Protein AF-A0A2K3KXH8-F1 (afdb_monomer_lite)

Foldseek 3Di:
DDDDPDDDDDQAADQDPVRRVVSNVPGDVVVVVVQQDQVHEEDEDEDEDPDDDDPVRVVVSVVSCVVRNRNYDDHDDDDYDYHYHD

Structure (mmCIF, N/CA/C/O backbone):
data_AF-A0A2K3KXH8-F1
#
_entry.id   AF-A0A2K3KXH8-F1
#
loop_
_atom_site.group_PDB
_atom_site.id
_atom_site.type_symbol
_atom_site.label_atom_id
_atom_site.label_alt_id
_atom_site.label_comp_id
_atom_site.label_asym_id
_atom_site.label_entity_id
_atom_site.label_seq_id
_atom_site.pdbx_PDB_ins_code
_atom_site.Cartn_x
_atom_site.Cartn_y
_atom_site.Cartn_z
_atom_site.occupancy
_atom_site.B_iso_or_equiv
_atom_site.auth_seq_id
_atom_site.auth_comp_id
_atom_site.auth_asym_id
_atom_site.auth_atom_id
_atom_site.pdbx_PDB_model_num
ATOM 1 N N . GLY A 1 1 ? -4.184 -31.893 9.162 1.00 65.75 1 GLY A N 1
ATOM 2 C CA . GLY A 1 1 ? -3.558 -31.228 8.001 1.00 65.75 1 GLY A CA 1
ATOM 3 C C . GLY A 1 1 ? -3.480 -29.740 8.269 1.00 65.75 1 GLY A C 1
ATOM 4 O O . GLY A 1 1 ? -4.325 -29.247 9.005 1.00 65.75 1 GLY A O 1
ATOM 5 N N . ILE A 1 2 ? -2.473 -29.049 7.734 1.00 74.00 2 ILE A N 1
ATOM 6 C CA . ILE A 1 2 ? -2.325 -27.590 7.872 1.00 74.00 2 ILE A CA 1
ATOM 7 C C . ILE A 1 2 ? -3.217 -26.903 6.826 1.00 74.00 2 ILE A C 1
ATOM 9 O O . ILE A 1 2 ? -3.201 -27.295 5.662 1.00 74.00 2 ILE A O 1
ATOM 13 N N . LEU A 1 3 ? -3.996 -25.901 7.247 1.00 82.50 3 LEU A N 1
ATOM 14 C CA . LEU A 1 3 ? -4.824 -25.051 6.383 1.00 82.50 3 LEU A CA 1
ATOM 15 C C . LEU A 1 3 ? -4.170 -23.670 6.267 1.00 82.50 3 LEU A C 1
ATOM 17 O O . LEU A 1 3 ? -3.890 -23.035 7.282 1.00 82.50 3 LEU A O 1
ATOM 21 N N . VAL A 1 4 ? -3.941 -23.206 5.039 1.00 85.56 4 VAL A N 1
ATOM 22 C CA . VAL A 1 4 ? -3.351 -21.890 4.753 1.00 85.56 4 VAL A CA 1
ATOM 23 C C . VAL A 1 4 ? -4.442 -20.964 4.220 1.00 85.56 4 VAL A C 1
ATOM 25 O O . VAL A 1 4 ? -5.117 -21.299 3.251 1.00 85.56 4 VAL A O 1
ATOM 28 N N . LYS A 1 5 ? -4.621 -19.800 4.860 1.00 84.38 5 LYS A N 1
ATOM 29 C CA . LYS A 1 5 ? -5.622 -18.787 4.470 1.00 84.38 5 LYS A CA 1
ATOM 30 C C . LYS A 1 5 ? -5.183 -17.965 3.252 1.00 84.38 5 LYS A C 1
ATOM 32 O O . LYS A 1 5 ? -6.025 -17.509 2.488 1.00 84.38 5 LYS A O 1
ATOM 37 N N . GLY A 1 6 ? -3.876 -17.782 3.083 1.00 77.88 6 GLY A N 1
ATOM 38 C CA . GLY A 1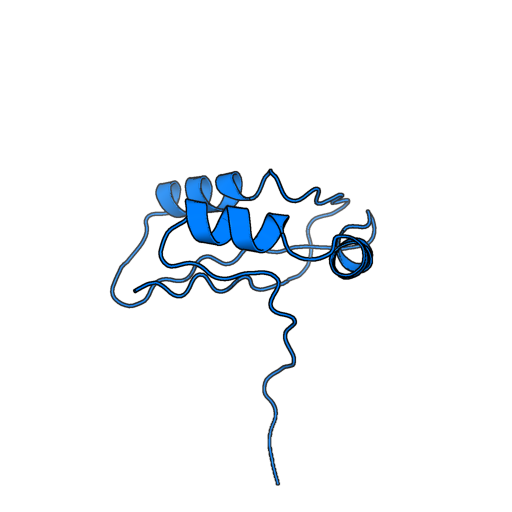 6 ? -3.288 -17.039 1.977 1.00 77.88 6 GLY A CA 1
ATOM 39 C C . GLY A 1 6 ? -1.777 -16.906 2.126 1.00 77.88 6 GLY A C 1
ATOM 40 O O . GLY A 1 6 ? -1.228 -17.154 3.200 1.00 77.88 6 GLY A O 1
ATOM 41 N N . MET A 1 7 ? -1.128 -16.518 1.034 1.00 79.56 7 MET A N 1
ATOM 42 C CA . MET A 1 7 ? 0.280 -16.135 0.996 1.00 79.56 7 MET A CA 1
ATOM 43 C C . MET A 1 7 ? 0.344 -14.652 0.649 1.00 79.56 7 MET A C 1
ATOM 45 O O . MET A 1 7 ? -0.355 -14.203 -0.258 1.00 79.56 7 MET A O 1
ATOM 49 N N . TYR A 1 8 ? 1.158 -13.907 1.386 1.00 82.88 8 TYR A N 1
ATOM 50 C CA . TYR A 1 8 ? 1.290 -12.464 1.235 1.00 82.88 8 TYR A CA 1
ATOM 51 C C . TYR A 1 8 ? 2.767 -12.105 1.124 1.00 82.88 8 TYR A C 1
ATOM 53 O O . TYR A 1 8 ? 3.600 -12.694 1.813 1.00 82.88 8 TYR A O 1
ATOM 61 N N . GLU A 1 9 ? 3.073 -11.132 0.272 1.00 84.44 9 GLU A N 1
ATOM 62 C CA . GLU A 1 9 ? 4.387 -10.500 0.203 1.00 84.44 9 GLU A CA 1
ATOM 63 C C . GLU A 1 9 ? 4.313 -9.164 0.948 1.00 84.44 9 GLU A C 1
ATOM 65 O O . GLU A 1 9 ? 3.489 -8.309 0.622 1.00 84.44 9 GLU A O 1
ATOM 70 N N . LEU A 1 10 ? 5.131 -9.008 1.990 1.00 89.12 10 LEU A N 1
ATOM 71 C CA . LEU A 1 10 ? 5.194 -7.778 2.774 1.00 89.12 10 LEU A CA 1
ATOM 72 C C . LEU A 1 10 ? 6.189 -6.816 2.117 1.00 89.12 10 LEU A C 1
ATOM 74 O O . LEU A 1 10 ? 7.375 -7.126 2.025 1.00 89.12 10 LEU A O 1
ATOM 78 N N . TRP A 1 11 ? 5.703 -5.660 1.663 1.00 89.75 11 TRP A N 1
ATOM 79 C CA . TRP A 1 11 ? 6.543 -4.621 1.048 1.00 89.75 11 TRP A CA 1
ATOM 80 C C . TRP A 1 11 ? 7.058 -3.582 2.047 1.00 89.75 11 TRP A C 1
ATOM 82 O O . TRP A 1 11 ? 7.983 -2.850 1.723 1.00 89.75 11 TRP A O 1
ATOM 92 N N . GLY A 1 12 ? 6.469 -3.486 3.238 1.00 90.00 12 GLY A N 1
ATOM 93 C CA . GLY A 1 12 ? 6.920 -2.562 4.272 1.00 90.00 12 GLY A CA 1
ATOM 94 C C . GLY A 1 12 ? 6.022 -2.567 5.504 1.00 90.00 12 GLY A C 1
ATOM 95 O O . GLY A 1 12 ? 4.889 -3.048 5.459 1.00 90.00 12 GLY A O 1
ATOM 96 N N . GLU A 1 13 ? 6.551 -2.023 6.592 1.00 91.38 13 GLU A N 1
ATOM 97 C CA . GLU A 1 13 ? 5.904 -1.861 7.896 1.00 91.38 13 GLU A CA 1
ATOM 98 C C . GLU A 1 13 ? 6.442 -0.599 8.588 1.00 91.38 13 GLU A C 1
ATOM 100 O O . GLU A 1 13 ? 7.505 -0.098 8.220 1.00 91.38 13 GLU A O 1
ATOM 105 N N . GLY A 1 14 ? 5.714 -0.076 9.575 1.00 90.56 14 GLY A N 1
ATOM 106 C CA . GLY A 1 14 ? 6.128 1.092 10.352 1.00 90.56 14 GLY A CA 1
ATOM 107 C C . GLY A 1 14 ? 5.140 1.401 11.474 1.00 90.56 14 GLY A C 1
ATOM 108 O O . GLY A 1 14 ? 3.967 1.037 11.378 1.00 90.56 14 GLY A O 1
ATOM 109 N N . GLY A 1 15 ? 5.611 2.059 12.536 1.00 86.88 15 GLY A N 1
ATOM 110 C CA . GLY A 1 15 ? 4.767 2.546 13.633 1.00 86.88 15 GLY A CA 1
ATOM 111 C C . GLY A 1 15 ? 4.100 3.889 13.321 1.00 86.88 15 GLY A C 1
ATOM 112 O O . GLY A 1 15 ? 3.120 4.263 13.958 1.00 86.88 15 GLY A O 1
ATOM 113 N N . SER A 1 16 ? 4.601 4.601 12.310 1.00 86.88 16 SER A N 1
ATOM 114 C CA . SER A 1 16 ? 3.994 5.804 11.740 1.00 86.88 16 SER A CA 1
ATOM 115 C C . SER A 1 16 ? 3.798 5.665 10.230 1.00 86.88 16 SER A C 1
ATOM 117 O O . SER A 1 16 ? 4.353 4.774 9.580 1.00 86.88 16 SER A O 1
ATOM 119 N N . TYR A 1 17 ? 2.997 6.562 9.654 1.00 84.81 17 TYR A N 1
ATOM 120 C CA . TYR A 1 17 ? 2.797 6.606 8.208 1.00 84.81 17 TYR A CA 1
ATOM 121 C C . TYR A 1 17 ? 4.110 6.905 7.465 1.00 84.81 17 TYR A C 1
ATOM 123 O O . TYR A 1 17 ? 4.387 6.311 6.424 1.00 84.81 17 TYR A O 1
ATOM 131 N N . GLU A 1 18 ? 4.935 7.791 8.018 1.00 89.69 18 GLU A N 1
ATOM 132 C CA . GLU A 1 18 ? 6.234 8.175 7.473 1.00 89.69 18 GLU A CA 1
ATOM 133 C C . GLU A 1 18 ? 7.203 6.988 7.460 1.00 89.69 18 GLU A C 1
ATOM 135 O O . GLU A 1 18 ? 7.781 6.694 6.414 1.00 89.69 18 GLU A O 1
ATOM 140 N N . GLU A 1 19 ? 7.304 6.249 8.570 1.00 92.38 19 GLU A N 1
ATOM 141 C CA . GLU A 1 19 ? 8.118 5.028 8.655 1.00 92.38 19 GLU A CA 1
ATOM 142 C C . GLU A 1 19 ? 7.644 3.959 7.664 1.00 92.38 19 GLU A C 1
ATOM 144 O O . GLU A 1 19 ? 8.455 3.372 6.946 1.00 92.38 19 GLU A O 1
ATOM 149 N N . LEU A 1 20 ? 6.327 3.743 7.562 1.00 89.62 20 LEU A N 1
ATOM 150 C CA . LEU A 1 20 ? 5.752 2.809 6.593 1.00 89.62 20 LEU A CA 1
ATOM 151 C C . LEU A 1 20 ? 6.099 3.218 5.155 1.00 89.62 20 LEU A C 1
ATOM 153 O O . LEU A 1 20 ? 6.462 2.376 4.329 1.00 89.62 20 LEU A O 1
ATOM 157 N N . LYS A 1 21 ? 5.994 4.512 4.840 1.00 90.06 21 LYS A N 1
ATOM 158 C CA . LYS A 1 21 ? 6.322 5.049 3.520 1.00 90.06 21 LYS A CA 1
ATOM 159 C C . LYS A 1 21 ? 7.795 4.839 3.184 1.00 90.06 21 LYS A C 1
ATOM 161 O O . LYS A 1 21 ? 8.092 4.364 2.088 1.00 90.06 21 LYS A O 1
ATOM 166 N N . GLU A 1 22 ? 8.702 5.167 4.099 1.00 94.25 22 GLU A N 1
ATOM 167 C CA . GLU A 1 22 ? 10.140 4.942 3.920 1.00 94.25 22 GLU A CA 1
ATOM 168 C C . GLU A 1 22 ? 10.457 3.454 3.737 1.00 94.25 22 GLU A C 1
ATOM 170 O O . GLU A 1 22 ? 11.183 3.093 2.808 1.00 94.25 22 GLU A O 1
ATOM 175 N N . SER A 1 23 ? 9.833 2.585 4.536 1.00 93.31 23 SER A N 1
ATOM 176 C CA . SER A 1 23 ? 9.960 1.129 4.432 1.00 93.31 23 SER A CA 1
ATOM 177 C C . SER A 1 23 ? 9.566 0.625 3.035 1.00 93.31 23 SER A C 1
ATOM 179 O O . SER A 1 23 ? 10.370 -0.021 2.359 1.00 93.31 23 SER A O 1
ATOM 181 N N . ILE A 1 24 ? 8.398 1.034 2.524 1.00 91.06 24 ILE A N 1
ATOM 182 C CA . ILE A 1 24 ? 7.917 0.664 1.178 1.00 91.06 24 ILE A CA 1
ATOM 183 C C . ILE A 1 24 ? 8.829 1.198 0.061 1.00 91.06 24 ILE A C 1
ATOM 185 O O . ILE A 1 24 ? 9.033 0.527 -0.958 1.00 91.06 24 ILE A O 1
ATOM 189 N N . LEU A 1 25 ? 9.362 2.413 0.212 1.00 92.06 25 LEU A N 1
ATOM 190 C CA . LEU A 1 25 ? 10.278 3.006 -0.767 1.00 92.06 25 LEU A CA 1
ATOM 191 C C . LEU A 1 25 ? 11.645 2.311 -0.772 1.00 92.06 25 LEU A C 1
ATOM 193 O O . LEU A 1 25 ? 12.250 2.188 -1.832 1.00 92.06 25 LEU A O 1
ATOM 197 N N . SER A 1 26 ? 12.104 1.822 0.381 1.00 94.38 26 SER A N 1
ATOM 198 C CA . SER A 1 26 ? 13.358 1.070 0.506 1.00 94.38 26 SER A CA 1
ATOM 199 C C . SER A 1 26 ? 13.268 -0.361 -0.040 1.00 94.38 26 SER A C 1
ATOM 201 O O . SER A 1 26 ? 14.287 -0.965 -0.382 1.00 94.38 26 SER A O 1
ATOM 203 N N . TYR A 1 27 ? 12.053 -0.906 -0.147 1.00 92.56 27 TYR A N 1
ATOM 204 C CA . TYR A 1 27 ? 11.824 -2.247 -0.666 1.00 92.56 27 TYR A CA 1
ATOM 205 C C . TYR A 1 27 ? 12.179 -2.337 -2.163 1.00 92.56 27 TYR A C 1
ATOM 207 O O . TYR A 1 27 ? 11.795 -1.439 -2.920 1.00 92.56 27 TYR A O 1
ATOM 215 N N . PRO A 1 28 ? 12.859 -3.404 -2.634 1.00 92.94 28 PRO A N 1
ATOM 216 C CA . PRO A 1 28 ? 13.362 -3.476 -4.006 1.00 92.94 28 PRO A CA 1
ATOM 217 C C . PRO A 1 28 ? 12.278 -3.292 -5.075 1.00 92.94 28 PRO A C 1
ATOM 219 O O . PRO A 1 28 ? 11.278 -4.012 -5.099 1.00 92.94 28 PRO A O 1
ATOM 222 N N . ASP A 1 29 ? 12.497 -2.367 -6.012 1.00 88.69 29 ASP A N 1
ATOM 223 C CA . ASP A 1 29 ? 11.542 -2.099 -7.094 1.00 88.69 29 ASP A CA 1
ATOM 224 C C . ASP A 1 29 ? 11.319 -3.319 -7.987 1.00 88.69 29 ASP A C 1
ATOM 226 O O . ASP A 1 29 ? 10.182 -3.617 -8.333 1.00 88.69 29 ASP A O 1
ATOM 230 N N . GLU A 1 30 ? 12.363 -4.097 -8.271 1.00 90.56 30 GLU A N 1
ATOM 231 C CA . GLU A 1 30 ? 12.281 -5.329 -9.070 1.00 90.56 30 GLU A CA 1
ATOM 232 C C . GLU A 1 30 ? 11.271 -6.349 -8.519 1.00 90.56 30 GLU A C 1
ATOM 234 O O . GLU A 1 30 ? 10.693 -7.120 -9.283 1.00 90.56 30 GLU A O 1
ATOM 239 N N . ARG A 1 31 ? 11.022 -6.334 -7.202 1.00 87.00 31 ARG A N 1
ATOM 240 C CA . ARG A 1 31 ? 10.018 -7.182 -6.543 1.00 87.00 31 ARG A CA 1
ATOM 241 C C . ARG A 1 31 ? 8.604 -6.621 -6.684 1.00 87.00 31 ARG A C 1
ATOM 243 O O . ARG A 1 31 ? 7.658 -7.389 -6.786 1.00 87.00 31 ARG A O 1
ATOM 250 N N . LYS A 1 32 ? 8.459 -5.293 -6.724 1.00 85.06 32 LYS A N 1
ATOM 251 C CA . LYS A 1 32 ? 7.167 -4.592 -6.849 1.00 8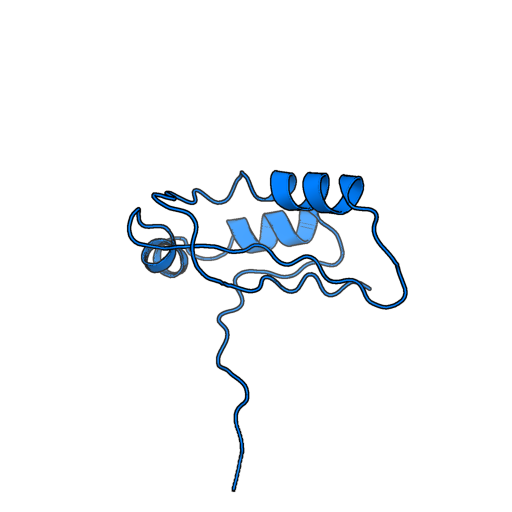5.06 32 LYS A CA 1
ATOM 252 C C . LYS A 1 32 ? 6.684 -4.522 -8.299 1.00 85.06 32 LYS A C 1
ATOM 254 O O . LYS A 1 32 ? 5.495 -4.685 -8.555 1.00 85.06 32 LYS A O 1
ATOM 259 N N . LEU A 1 33 ? 7.598 -4.294 -9.247 1.00 83.69 33 LEU A N 1
ATOM 260 C CA . LEU A 1 33 ? 7.310 -4.047 -10.665 1.00 83.69 33 LEU A CA 1
ATOM 261 C C . LEU A 1 33 ? 6.350 -5.060 -11.319 1.00 83.69 33 LEU A C 1
ATOM 263 O O . LEU A 1 33 ? 5.467 -4.601 -12.046 1.00 83.69 33 LEU A O 1
ATOM 267 N N . PRO A 1 34 ? 6.434 -6.384 -11.058 1.00 84.12 34 PRO A N 1
ATOM 268 C CA . PRO A 1 34 ? 5.504 -7.358 -11.637 1.00 84.12 34 PRO A CA 1
ATOM 269 C C . PRO A 1 34 ? 4.026 -7.118 -11.294 1.00 84.12 34 PRO A C 1
ATOM 271 O O . PRO A 1 34 ? 3.153 -7.601 -12.010 1.00 84.12 34 PRO A O 1
ATOM 274 N N . TYR A 1 35 ? 3.742 -6.376 -10.220 1.00 81.81 35 TYR A N 1
ATOM 275 C CA . TYR A 1 35 ? 2.390 -6.105 -9.723 1.00 81.81 35 TYR A CA 1
ATOM 276 C C . TYR A 1 35 ? 1.903 -4.677 -10.018 1.00 81.81 35 TYR A C 1
ATOM 278 O O . TYR A 1 35 ? 0.802 -4.306 -9.612 1.00 81.81 35 TYR A O 1
ATOM 286 N N . LEU A 1 36 ? 2.726 -3.858 -10.683 1.00 79.94 36 LEU A N 1
ATOM 287 C CA . LEU A 1 36 ? 2.452 -2.443 -10.971 1.00 79.94 36 LEU A CA 1
ATOM 288 C C . LEU A 1 36 ? 2.212 -2.172 -12.468 1.00 79.94 36 LEU A C 1
ATOM 290 O O . LEU A 1 36 ? 2.242 -1.016 -12.896 1.00 79.94 36 LEU A O 1
ATOM 294 N N . ASP A 1 37 ? 2.008 -3.215 -13.274 1.00 79.56 37 ASP A N 1
ATOM 295 C CA . ASP A 1 37 ? 1.717 -3.083 -14.704 1.00 79.56 37 ASP A CA 1
ATOM 296 C C . ASP A 1 37 ? 0.262 -2.652 -14.970 1.00 79.56 37 ASP A C 1
ATOM 298 O O . ASP A 1 37 ? -0.628 -2.881 -14.159 1.00 79.56 37 ASP A O 1
ATOM 302 N N . SER A 1 38 ? 0.011 -2.081 -16.154 1.00 76.19 38 SER A N 1
ATOM 303 C CA . SER A 1 38 ? -1.325 -1.710 -16.652 1.00 76.19 38 SER A CA 1
ATOM 304 C C . SER A 1 38 ? -2.376 -2.822 -16.624 1.00 76.19 38 SER A C 1
ATOM 306 O O . SER A 1 38 ? -3.566 -2.524 -16.541 1.00 76.19 38 SER A O 1
ATOM 308 N N . ASN A 1 39 ? -1.948 -4.085 -16.696 1.00 74.62 39 ASN A N 1
ATOM 309 C CA . ASN A 1 39 ? -2.831 -5.251 -16.631 1.00 74.62 39 ASN A CA 1
ATOM 310 C C . ASN A 1 39 ? -3.155 -5.689 -15.192 1.00 74.62 39 ASN A C 1
ATOM 312 O O . ASN A 1 39 ? -3.919 -6.635 -14.995 1.00 74.62 39 ASN A O 1
ATOM 316 N N . SER A 1 40 ? -2.561 -5.042 -14.187 1.00 72.44 40 SER A N 1
ATOM 317 C CA . SER A 1 40 ? -2.795 -5.323 -12.776 1.00 72.44 40 SER A CA 1
ATOM 318 C C . SER A 1 40 ? -3.922 -4.454 -12.223 1.00 72.44 40 SER A C 1
ATOM 320 O O . SER A 1 40 ? -4.059 -3.269 -12.529 1.00 72.44 40 SER A O 1
ATOM 322 N N . THR A 1 41 ? -4.722 -5.047 -11.346 1.00 68.44 41 THR A N 1
ATOM 323 C CA . THR A 1 41 ? -5.773 -4.361 -10.598 1.00 68.44 41 THR A CA 1
ATOM 324 C C . THR A 1 41 ? -5.370 -4.284 -9.133 1.00 68.44 41 THR A C 1
ATOM 326 O O . THR A 1 41 ? -4.681 -5.161 -8.616 1.00 68.44 41 THR A O 1
ATOM 329 N N . PHE A 1 42 ? -5.770 -3.211 -8.453 1.00 73.31 42 PHE A N 1
ATOM 330 C CA . PHE A 1 42 ? -5.335 -2.948 -7.085 1.00 73.31 42 PHE A CA 1
ATOM 331 C C . PHE A 1 42 ? -6.513 -2.561 -6.196 1.00 73.31 42 PHE A C 1
ATOM 333 O O . PHE A 1 42 ? -7.513 -1.988 -6.633 1.00 73.31 42 PHE A O 1
ATOM 340 N N . ARG A 1 43 ? -6.379 -2.883 -4.911 1.00 75.12 43 ARG A N 1
ATOM 341 C CA . ARG A 1 43 ? -7.220 -2.355 -3.841 1.00 75.12 43 ARG A CA 1
ATOM 342 C C . ARG A 1 43 ? -6.294 -1.920 -2.719 1.00 75.12 43 ARG A C 1
ATOM 344 O O . ARG A 1 43 ? -5.306 -2.586 -2.444 1.00 75.12 43 ARG A O 1
ATOM 351 N N . ILE A 1 44 ? -6.624 -0.817 -2.067 1.00 77.56 44 ILE A N 1
ATOM 352 C CA . ILE A 1 44 ? -5.991 -0.427 -0.809 1.00 77.56 44 ILE A CA 1
ATOM 353 C C . ILE A 1 44 ? -7.046 -0.649 0.263 1.00 77.56 44 ILE A C 1
ATOM 355 O O . ILE A 1 44 ? -8.177 -0.182 0.140 1.00 77.56 44 ILE A O 1
ATOM 359 N N . THR A 1 45 ? -6.705 -1.452 1.265 1.00 78.50 45 THR A N 1
ATOM 360 C CA . THR A 1 45 ? -7.558 -1.673 2.434 1.00 78.50 45 THR A CA 1
ATOM 361 C C . THR A 1 45 ? -6.907 -0.929 3.585 1.00 78.50 45 THR A C 1
ATOM 363 O O . THR A 1 45 ? -5.701 -1.019 3.758 1.00 78.50 45 THR A O 1
ATOM 366 N N . VAL A 1 46 ? -7.685 -0.157 4.330 1.00 79.38 46 VAL A N 1
ATOM 367 C CA . VAL A 1 46 ? -7.219 0.475 5.564 1.00 79.38 46 VAL A CA 1
ATOM 368 C C . VAL A 1 46 ? -8.060 -0.128 6.669 1.00 79.38 46 VAL A C 1
ATOM 370 O O . VAL A 1 46 ? -9.284 0.011 6.643 1.00 79.38 46 VAL A O 1
ATOM 373 N N . ASP A 1 47 ? -7.401 -0.834 7.577 1.00 81.81 47 ASP A N 1
ATOM 374 C CA . ASP A 1 47 ? -8.016 -1.480 8.730 1.00 81.81 47 ASP A CA 1
ATOM 375 C C . ASP A 1 47 ? -7.392 -0.901 10.002 1.00 81.81 47 ASP A C 1
ATOM 377 O O . ASP A 1 47 ? -6.240 -0.472 9.986 1.00 81.81 47 ASP A O 1
ATOM 381 N N . THR A 1 48 ? -8.156 -0.837 11.085 1.00 80.94 48 THR A N 1
ATOM 382 C CA . THR A 1 48 ? -7.703 -0.271 12.359 1.00 80.94 48 THR A CA 1
ATOM 383 C C . THR A 1 48 ? -8.218 -1.108 13.512 1.00 80.94 48 THR A C 1
ATOM 385 O O . THR A 1 48 ? -9.398 -1.455 13.564 1.00 80.94 48 THR A O 1
ATOM 388 N N . PHE A 1 49 ? -7.361 -1.385 14.493 1.00 82.50 49 PHE A N 1
ATOM 389 C CA . PHE A 1 49 ? -7.773 -2.110 15.688 1.00 82.50 49 PHE A CA 1
ATOM 390 C C . PHE A 1 49 ? -8.237 -1.135 16.777 1.00 82.50 49 PHE A C 1
ATOM 392 O O . PHE A 1 49 ? -7.507 -0.229 17.162 1.00 82.50 49 PHE A O 1
ATOM 399 N N . GLY A 1 50 ? -9.467 -1.294 17.276 1.00 85.31 50 GLY A N 1
ATOM 400 C CA . GLY A 1 50 ? -9.989 -0.487 18.391 1.00 85.31 50 GLY A CA 1
ATOM 401 C C . GLY A 1 50 ? -10.350 0.969 18.058 1.00 85.31 50 GLY A C 1
ATOM 402 O O . GLY A 1 50 ? -10.788 1.700 18.944 1.00 85.31 50 GLY A O 1
ATOM 403 N N . LYS A 1 51 ? -10.226 1.385 16.792 1.00 84.00 51 LYS A N 1
ATOM 404 C CA . LYS A 1 51 ? -10.647 2.701 16.292 1.00 84.00 51 LYS A CA 1
ATOM 405 C C . LYS A 1 51 ? -11.641 2.523 15.144 1.00 84.00 51 LYS A C 1
ATOM 407 O O . LYS A 1 51 ? -11.523 1.591 14.357 1.00 84.00 51 LYS A O 1
ATOM 412 N N . VAL A 1 52 ? -12.613 3.427 15.048 1.00 86.75 52 VAL A N 1
AT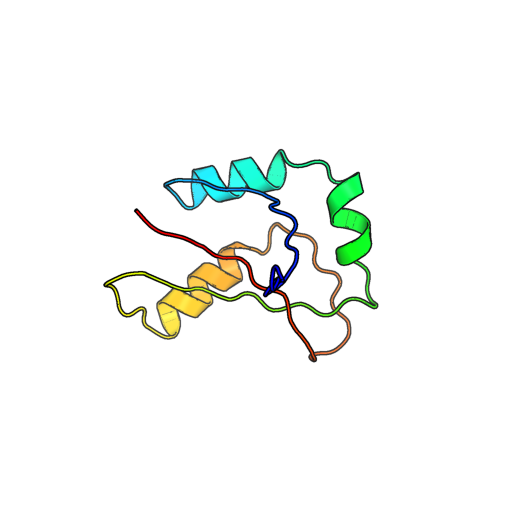OM 413 C CA . VAL A 1 52 ? -13.432 3.603 13.842 1.00 86.75 52 VAL A CA 1
ATOM 414 C C . VAL A 1 52 ? -12.878 4.809 13.098 1.00 86.75 52 VAL A C 1
ATOM 416 O O . VAL A 1 52 ? -12.785 5.891 13.677 1.00 86.75 52 VAL A O 1
ATOM 419 N N . ILE A 1 53 ? -12.493 4.622 11.839 1.00 87.06 53 ILE A N 1
ATOM 420 C CA . ILE A 1 53 ? -12.079 5.714 10.955 1.00 87.06 53 ILE A CA 1
ATOM 421 C C . ILE A 1 53 ? -13.265 6.191 10.122 1.00 87.06 53 ILE A C 1
ATOM 423 O O . ILE A 1 53 ? -14.099 5.401 9.674 1.00 87.06 53 ILE A O 1
ATOM 427 N N . SER A 1 54 ? -13.351 7.499 9.915 1.00 90.38 54 SER A N 1
ATOM 428 C CA . SER A 1 54 ? -14.329 8.089 9.011 1.00 90.38 54 SER A CA 1
ATOM 429 C C . SER A 1 54 ? -13.981 7.793 7.549 1.00 90.38 54 SER A C 1
ATOM 431 O O . SER A 1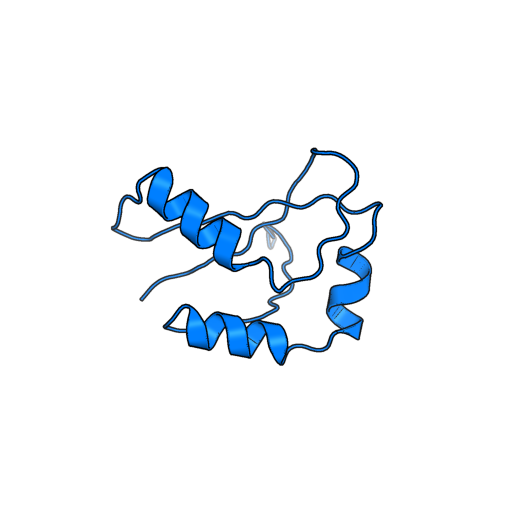 54 ? -12.834 7.522 7.191 1.00 90.38 54 SER A O 1
ATOM 433 N N . LEU A 1 55 ? -14.977 7.911 6.668 1.00 86.56 55 LEU A N 1
ATOM 434 C CA . LEU A 1 55 ? -14.763 7.783 5.224 1.00 86.56 55 LEU A CA 1
ATOM 435 C C . LEU A 1 55 ? -13.754 8.817 4.694 1.00 86.56 55 LEU A C 1
ATOM 437 O O . LEU A 1 55 ? -13.040 8.541 3.733 1.00 86.56 55 LEU A O 1
ATOM 441 N N . GLN A 1 56 ? -13.712 10.006 5.299 1.00 90.75 56 GLN A N 1
ATOM 442 C CA . GLN A 1 56 ? -12.793 11.067 4.902 1.00 90.75 56 GLN A CA 1
ATOM 443 C C . GLN A 1 56 ? -11.348 10.711 5.275 1.00 90.75 56 GLN A C 1
ATOM 445 O O . GLN A 1 56 ? -10.493 10.700 4.395 1.00 90.75 56 GLN A O 1
ATOM 450 N N . GLU A 1 57 ? -11.103 10.306 6.526 1.00 87.12 57 GLU A N 1
ATOM 451 C CA . GLU A 1 57 ? -9.782 9.829 6.971 1.00 87.12 57 GLU A CA 1
ATOM 452 C C . GLU A 1 57 ? -9.308 8.629 6.137 1.00 87.12 57 GLU A C 1
ATOM 454 O O . GLU A 1 57 ? -8.153 8.565 5.721 1.00 87.12 57 GLU A O 1
ATOM 459 N N . GLN A 1 58 ? -10.208 7.688 5.827 1.00 85.88 58 GLN A N 1
ATOM 460 C CA . GLN A 1 58 ? -9.874 6.541 4.982 1.00 85.88 58 GLN A CA 1
ATOM 461 C C . GLN A 1 58 ? -9.420 6.976 3.580 1.00 85.88 58 GLN A C 1
ATOM 463 O O . GLN A 1 58 ? -8.450 6.432 3.052 1.00 85.88 58 GLN A O 1
ATOM 468 N N . LYS A 1 59 ? -10.093 7.961 2.972 1.00 85.69 59 LYS A N 1
ATOM 469 C CA . LYS A 1 59 ? -9.705 8.501 1.661 1.00 85.69 59 LYS A CA 1
ATOM 470 C C . LYS A 1 59 ? -8.352 9.200 1.708 1.00 85.69 59 LYS A C 1
ATOM 472 O O . LYS A 1 59 ? -7.558 9.000 0.795 1.00 85.69 59 LYS A O 1
ATOM 477 N N . GLU A 1 60 ? -8.091 9.984 2.748 1.00 87.69 60 GLU A N 1
ATOM 478 C CA . GLU A 1 60 ? -6.814 10.682 2.935 1.00 87.69 60 GLU A CA 1
ATOM 479 C C . GLU A 1 60 ? -5.654 9.690 3.063 1.00 87.69 60 GLU A C 1
ATOM 481 O O . GLU A 1 60 ? -4.649 9.827 2.366 1.00 87.69 60 GLU A O 1
ATOM 486 N N . LEU A 1 61 ? -5.830 8.621 3.848 1.00 84.62 61 LEU A N 1
ATOM 487 C CA . LEU A 1 61 ? -4.841 7.547 3.960 1.00 84.62 61 LEU A CA 1
ATOM 488 C C . LEU A 1 61 ? -4.598 6.849 2.616 1.00 84.62 61 LEU A C 1
ATOM 490 O O . LEU A 1 61 ? -3.450 6.644 2.234 1.00 84.62 61 LEU A O 1
ATOM 494 N N . ILE A 1 62 ? -5.659 6.535 1.864 1.00 84.06 62 ILE A N 1
ATOM 495 C CA . ILE A 1 62 ? -5.539 5.928 0.527 1.00 84.06 62 ILE A CA 1
ATOM 496 C C . ILE A 1 62 ? -4.777 6.853 -0.436 1.00 84.06 62 ILE A C 1
ATOM 498 O O . ILE A 1 62 ? -3.906 6.386 -1.169 1.00 84.06 62 ILE A O 1
ATOM 502 N N . GLN A 1 63 ? -5.071 8.156 -0.427 1.00 84.62 63 GLN A N 1
ATOM 503 C CA . GLN A 1 63 ? -4.368 9.153 -1.245 1.00 84.62 63 GLN A CA 1
ATOM 504 C C . GLN A 1 63 ? -2.896 9.320 -0.842 1.00 84.62 63 GLN A C 1
ATOM 506 O O . GLN A 1 63 ? -2.066 9.689 -1.678 1.00 84.62 63 GLN A O 1
ATOM 511 N N . GLY A 1 64 ? -2.547 8.990 0.402 1.00 85.00 64 GLY A N 1
ATOM 512 C CA . GLY A 1 64 ? -1.163 8.931 0.858 1.00 85.00 64 GLY A CA 1
ATOM 513 C C . GLY A 1 64 ? -0.292 8.007 -0.001 1.00 85.00 64 GLY A C 1
ATOM 514 O O . GLY A 1 64 ? 0.824 8.374 -0.362 1.00 85.00 64 GLY A O 1
ATOM 515 N N . PHE A 1 65 ? -0.821 6.865 -0.447 1.00 85.12 65 PHE A N 1
ATOM 516 C CA . PHE A 1 65 ? -0.074 5.850 -1.207 1.00 85.12 65 PHE A CA 1
ATOM 517 C C . PHE A 1 65 ? 0.211 6.207 -2.679 1.00 85.12 65 PHE A C 1
ATOM 519 O O . PHE A 1 65 ? 0.683 5.364 -3.439 1.00 85.12 65 PHE A O 1
ATOM 526 N N . THR A 1 66 ? -0.025 7.453 -3.099 1.00 83.75 66 THR A N 1
ATOM 527 C CA . THR A 1 66 ? 0.224 7.939 -4.474 1.00 83.75 66 THR A CA 1
ATOM 528 C C . THR A 1 66 ? 1.688 7.872 -4.918 1.00 83.75 66 THR A C 1
ATOM 530 O O . THR A 1 66 ? 1.963 7.935 -6.113 1.00 83.75 66 THR A O 1
ATOM 533 N N . TYR A 1 67 ? 2.632 7.716 -3.985 1.00 85.12 67 TYR A N 1
ATOM 534 C CA . TYR A 1 67 ? 4.050 7.507 -4.297 1.00 85.12 67 TYR A CA 1
ATOM 535 C C . TYR A 1 67 ? 4.352 6.108 -4.855 1.00 85.12 67 TYR A C 1
ATOM 537 O O . TYR A 1 67 ? 5.428 5.900 -5.411 1.00 85.12 67 TYR A O 1
ATOM 545 N N . ILE A 1 68 ? 3.432 5.148 -4.716 1.00 86.25 68 ILE A N 1
ATOM 546 C CA . ILE A 1 68 ? 3.541 3.849 -5.377 1.00 86.25 68 ILE A CA 1
ATOM 547 C C . ILE A 1 68 ? 3.001 4.022 -6.804 1.00 86.25 68 ILE A C 1
ATOM 549 O O . ILE A 1 68 ? 1.841 4.412 -6.966 1.00 86.25 68 ILE A O 1
ATOM 553 N N . PRO A 1 69 ? 3.799 3.745 -7.852 1.00 82.88 69 PRO A N 1
ATOM 554 C CA . PRO A 1 69 ? 3.439 4.071 -9.229 1.00 82.88 69 PRO A CA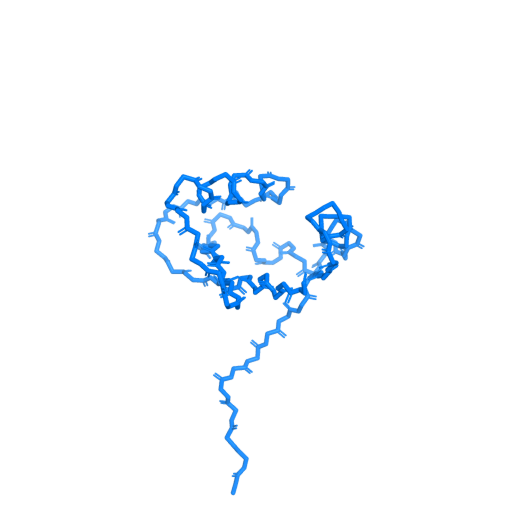 1
ATOM 555 C C . PRO A 1 69 ? 2.477 3.031 -9.823 1.00 82.88 69 PRO A C 1
ATOM 557 O O . PRO A 1 69 ? 2.806 2.343 -10.789 1.00 82.88 69 PRO A O 1
ATOM 560 N N . PHE A 1 70 ? 1.282 2.898 -9.245 1.00 78.12 70 PHE A N 1
ATOM 561 C CA . PHE A 1 70 ? 0.236 2.023 -9.763 1.00 78.12 70 PHE A CA 1
ATOM 562 C C . PHE A 1 70 ? -0.184 2.484 -11.168 1.00 78.12 70 PHE A C 1
ATOM 564 O O . PHE A 1 70 ? -0.781 3.549 -11.336 1.00 78.12 70 PHE A O 1
ATOM 571 N N . LYS A 1 71 ? 0.100 1.675 -12.193 1.00 72.12 71 LYS A N 1
ATOM 572 C CA . LYS A 1 71 ? -0.392 1.899 -13.557 1.00 72.12 71 LYS A CA 1
ATOM 573 C C . LYS A 1 71 ? -1.715 1.166 -13.700 1.00 72.12 71 LYS A C 1
ATOM 575 O O . LYS A 1 71 ? -1.720 -0.009 -14.009 1.00 72.12 71 LYS A O 1
ATOM 580 N N . VAL A 1 72 ? -2.840 1.805 -13.418 1.00 60.28 72 VAL A N 1
ATOM 581 C CA . VAL A 1 72 ? -4.109 1.067 -13.301 1.00 60.28 72 VAL A CA 1
ATOM 582 C C . VAL A 1 72 ? -4.975 1.396 -14.495 1.00 60.28 72 VAL A C 1
ATOM 584 O O . VAL A 1 72 ? -5.381 2.544 -14.674 1.00 60.28 72 VAL A O 1
ATOM 587 N N . VAL A 1 73 ? -5.280 0.377 -15.295 1.00 47.81 73 VAL A N 1
ATOM 588 C CA . VAL A 1 73 ? -6.272 0.446 -16.365 1.00 47.81 73 VAL A CA 1
ATOM 589 C C . VAL A 1 73 ? -7.391 -0.528 -15.981 1.00 47.81 73 VAL A C 1
ATOM 591 O O . VAL A 1 73 ? -7.225 -1.734 -16.065 1.00 47.81 73 VAL A O 1
ATOM 594 N N . CYS A 1 74 ? -8.537 0.010 -15.557 1.00 40.34 74 CYS A N 1
ATOM 595 C CA . CYS A 1 74 ? -9.776 -0.686 -15.149 1.00 40.34 74 CYS A CA 1
ATOM 596 C C . CYS A 1 74 ? -9.920 -1.187 -13.686 1.00 40.34 74 CYS A C 1
ATOM 598 O O . CYS A 1 74 ? -8.946 -1.534 -13.023 1.00 40.34 74 CYS A O 1
ATOM 600 N N . PRO A 1 75 ? -11.166 -1.198 -13.147 1.00 41.66 75 PRO A N 1
ATOM 601 C CA . PRO A 1 75 ? -11.437 -1.046 -11.720 1.00 41.66 75 PRO A CA 1
ATOM 602 C C . PRO A 1 75 ? -11.989 -2.327 -11.078 1.00 41.66 75 PRO A C 1
ATOM 604 O O . PRO A 1 75 ? -13.039 -2.287 -10.439 1.00 41.66 75 PRO A O 1
ATOM 607 N N . LEU A 1 76 ? -11.340 -3.480 -11.248 1.00 34.69 76 LEU A N 1
ATOM 608 C CA . LEU A 1 76 ? -11.816 -4.698 -10.587 1.00 34.69 76 LEU A CA 1
ATOM 609 C C . LEU A 1 76 ? -10.666 -5.550 -10.038 1.00 34.69 76 LEU A C 1
ATOM 611 O O . LEU A 1 76 ? -9.983 -6.205 -10.800 1.00 34.69 76 LEU A O 1
ATOM 615 N N . ILE A 1 77 ? -10.602 -5.643 -8.702 1.00 40.75 77 ILE A N 1
ATOM 616 C CA . ILE A 1 77 ? -10.045 -6.756 -7.898 1.00 40.75 77 ILE A CA 1
ATOM 617 C C . ILE A 1 77 ? -8.635 -6.556 -7.282 1.00 40.75 77 ILE A C 1
ATOM 619 O O . ILE A 1 77 ? -7.602 -6.660 -7.923 1.00 40.75 77 ILE A O 1
ATOM 623 N N . LEU A 1 78 ? -8.694 -6.312 -5.965 1.00 34.41 78 LEU A N 1
ATOM 624 C CA . LEU A 1 78 ? -7.911 -6.800 -4.813 1.00 34.41 78 LEU A CA 1
ATOM 625 C C . LEU A 1 78 ? -6.380 -6.931 -4.829 1.00 34.41 78 LEU A C 1
ATOM 627 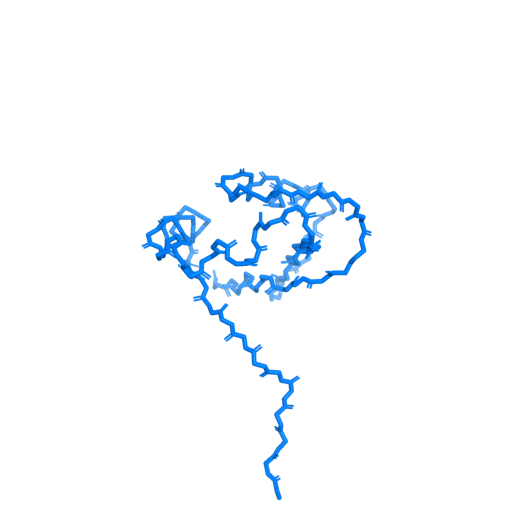O O . LEU A 1 78 ? -5.871 -7.908 -5.349 1.00 34.41 78 LEU A O 1
ATOM 631 N N . PHE A 1 79 ? -5.737 -6.156 -3.939 1.00 47.66 79 PHE A N 1
ATOM 632 C CA . PHE A 1 79 ? -4.870 -6.693 -2.871 1.00 47.66 79 PHE A CA 1
ATOM 633 C C . PHE A 1 79 ? -5.120 -5.951 -1.538 1.00 47.66 79 PHE A C 1
ATOM 635 O O . PHE A 1 79 ? -5.906 -5.010 -1.470 1.00 47.66 79 PHE A O 1
ATOM 642 N N . THR A 1 80 ? -4.578 -6.464 -0.437 1.00 39.34 80 THR A N 1
ATOM 643 C CA . THR A 1 80 ? -4.720 -5.951 0.936 1.00 39.34 80 THR A CA 1
ATOM 644 C C . THR A 1 80 ? -3.365 -5.441 1.403 1.00 39.34 80 THR A C 1
ATOM 646 O O . THR A 1 80 ? -2.467 -6.251 1.603 1.00 39.34 80 THR A O 1
ATOM 649 N N . ALA A 1 81 ? -3.229 -4.132 1.611 1.00 41.75 81 ALA A N 1
ATOM 650 C CA . ALA A 1 81 ? -2.230 -3.607 2.534 1.00 41.75 81 ALA A CA 1
ATOM 651 C C . ALA A 1 81 ? -2.866 -3.609 3.928 1.00 41.75 81 ALA A C 1
ATOM 653 O O . ALA A 1 81 ? -3.990 -3.148 4.096 1.00 41.75 81 ALA A O 1
ATOM 654 N N . LEU A 1 82 ? -2.193 -4.216 4.897 1.00 38.75 82 LEU A N 1
ATOM 655 C CA . LEU A 1 82 ? -2.603 -4.237 6.291 1.00 38.75 82 LEU A CA 1
ATOM 656 C C . LEU A 1 82 ? -1.817 -3.121 6.980 1.00 38.75 82 LEU A C 1
ATOM 658 O O . LEU A 1 82 ? -0.623 -3.275 7.209 1.00 38.75 82 LEU A O 1
ATOM 662 N N . VAL A 1 83 ? -2.459 -1.995 7.283 1.00 38.12 83 VAL A N 1
ATOM 663 C CA . VAL A 1 83 ? -1.897 -1.060 8.263 1.00 38.12 83 VAL A CA 1
ATOM 664 C C . VAL A 1 83 ? -2.316 -1.593 9.630 1.00 38.12 83 VAL A C 1
ATOM 666 O O . VAL A 1 83 ? -3.417 -1.323 10.091 1.00 38.12 83 VAL A O 1
ATOM 669 N N . LEU A 1 84 ? -1.483 -2.433 10.247 1.00 29.77 84 LEU A N 1
ATOM 670 C CA . LEU A 1 84 ? -1.637 -2.744 11.667 1.00 29.77 84 LEU A CA 1
ATOM 671 C C . LEU A 1 84 ? -1.069 -1.571 12.462 1.00 29.77 84 LEU A C 1
ATOM 673 O O . LEU A 1 84 ? 0.130 -1.317 12.433 1.00 29.77 84 LEU A O 1
ATOM 677 N N . SER A 1 85 ? -1.957 -0.859 13.147 1.00 31.41 85 SER A N 1
ATOM 678 C CA . SER A 1 85 ? -1.617 0.119 14.174 1.00 31.41 85 SER A CA 1
ATOM 679 C C . SER A 1 85 ? -1.029 -0.561 15.412 1.00 31.41 85 SER A C 1
ATOM 681 O O . SER A 1 85 ? -1.564 -1.581 15.859 1.00 31.41 85 SER A O 1
ATOM 683 N N . ALA A 1 86 ? -0.042 0.086 16.025 1.00 32.31 86 ALA A N 1
ATOM 684 C CA . ALA A 1 86 ? 0.017 0.216 17.478 1.00 32.31 86 ALA A CA 1
ATOM 685 C C . ALA A 1 86 ? -0.354 1.660 17.837 1.00 32.31 86 ALA A C 1
ATOM 687 O O . ALA A 1 86 ? 0.053 2.564 17.073 1.00 32.31 86 ALA A O 1
#

Radius of gyration: 14.07 Å; chains: 1; bounding box: 28×42×35 Å

Sequence (86 aa):
GILVKGMYELWGEGGSYEELKESILSYPDERKLPYLDSNSTFRITVDTFGKVISLQEQKELIQGFTYIPFKVVCPLILFTALVLSA

pLDDT: mean 76.6, std 18.04, range [29.77, 94.38]

InterPro domains:
  IPR059073 tRNA (guanine(10)-N(2))-methyltransferase TRMT11, N-terminal domain [PF25904] (2-71)

Organism: Trifolium pratense (NCBI:txid57577)

Secondary structure (DSSP, 8-state):
--------------SSHHHHHHHHHHS-HHHHGGGSSTT---------SS-PPPHHHHHHHHHHGGGS-----S------------